Protein AF-A0ABD0NAK6-F1 (afdb_monomer_lite)

Structure (mmCIF, N/CA/C/O backbone):
data_AF-A0ABD0NAK6-F1
#
_entry.id   AF-A0ABD0NAK6-F1
#
loop_
_atom_site.group_PDB
_atom_site.id
_atom_site.type_symbol
_atom_site.label_atom_id
_atom_site.label_alt_id
_atom_site.label_comp_id
_atom_site.label_asym_id
_atom_site.label_entity_id
_atom_site.label_seq_id
_atom_site.pdbx_PDB_ins_code
_atom_site.Cartn_x
_atom_site.Cartn_y
_atom_site.Cartn_z
_atom_site.occupancy
_atom_site.B_iso_or_equiv
_atom_site.auth_seq_id
_atom_site.auth_comp_id
_atom_site.auth_asym_id
_atom_site.auth_atom_id
_atom_site.pdbx_PDB_model_num
ATOM 1 N N . MET A 1 1 ? -58.218 -5.104 25.625 1.00 43.84 1 MET A N 1
ATOM 2 C CA . MET A 1 1 ? -57.506 -5.334 24.340 1.00 43.84 1 MET A CA 1
ATOM 3 C C . MET A 1 1 ? -56.286 -4.408 24.143 1.00 43.84 1 MET A C 1
ATOM 5 O O . MET A 1 1 ? -56.272 -3.623 23.205 1.00 43.84 1 MET A O 1
ATOM 9 N N . GLY A 1 2 ? -55.242 -4.477 24.986 1.00 50.75 2 GLY A N 1
ATOM 10 C CA . GLY A 1 2 ? -54.105 -3.525 24.912 1.00 50.75 2 GLY A CA 1
ATOM 11 C C . GLY A 1 2 ? -52.704 -4.129 24.735 1.00 50.75 2 GLY A C 1
ATOM 12 O O . GLY A 1 2 ? -51.777 -3.413 24.369 1.00 50.75 2 GLY A O 1
ATOM 13 N N . SER A 1 3 ? -52.537 -5.433 24.985 1.00 52.28 3 SER A N 1
ATOM 14 C CA . SER A 1 3 ? -51.212 -6.080 25.025 1.00 52.28 3 SER A CA 1
ATOM 15 C C . SER A 1 3 ? -50.827 -6.762 23.700 1.00 52.28 3 SER A C 1
ATOM 17 O O . SER A 1 3 ? -49.680 -6.696 23.267 1.00 52.28 3 SER A O 1
ATOM 19 N N . PHE A 1 4 ? -51.802 -7.323 22.972 1.00 52.31 4 PHE A N 1
ATOM 20 C CA . PHE A 1 4 ? -51.545 -8.071 21.730 1.00 52.31 4 PHE A CA 1
ATOM 21 C C . PHE A 1 4 ? -51.102 -7.180 20.552 1.00 52.31 4 PHE A C 1
ATOM 23 O O . PHE A 1 4 ? -50.258 -7.577 19.754 1.00 52.31 4 PHE A O 1
ATOM 30 N N . ARG A 1 5 ? -51.604 -5.936 20.481 1.00 54.03 5 ARG A N 1
ATOM 31 C CA . ARG A 1 5 ? -51.227 -4.963 19.433 1.00 54.03 5 ARG A CA 1
ATOM 32 C C . ARG A 1 5 ? -49.785 -4.467 19.570 1.00 54.03 5 ARG A C 1
ATOM 34 O O . ARG A 1 5 ? -49.186 -4.102 18.567 1.00 54.03 5 ARG A O 1
ATOM 41 N N . LYS A 1 6 ? -49.214 -4.484 20.782 1.00 52.38 6 LYS A N 1
ATOM 42 C CA . LYS A 1 6 ? -47.828 -4.051 21.017 1.00 52.38 6 LYS A CA 1
ATOM 43 C C . LYS A 1 6 ? -46.838 -5.069 20.442 1.00 52.38 6 LYS A C 1
ATOM 45 O O . LYS A 1 6 ? -45.972 -4.687 19.666 1.00 52.38 6 LYS A O 1
ATOM 50 N N . LYS A 1 7 ? -47.021 -6.371 20.712 1.00 53.41 7 LYS A N 1
ATOM 51 C CA . LYS A 1 7 ? -46.162 -7.448 20.167 1.00 53.41 7 LYS A CA 1
ATOM 52 C C . LYS A 1 7 ? -46.113 -7.471 18.635 1.00 53.41 7 LYS A C 1
ATOM 54 O O . LYS A 1 7 ? -45.041 -7.670 18.075 1.00 53.41 7 LYS A O 1
ATOM 59 N N . ALA A 1 8 ? -47.247 -7.223 17.978 1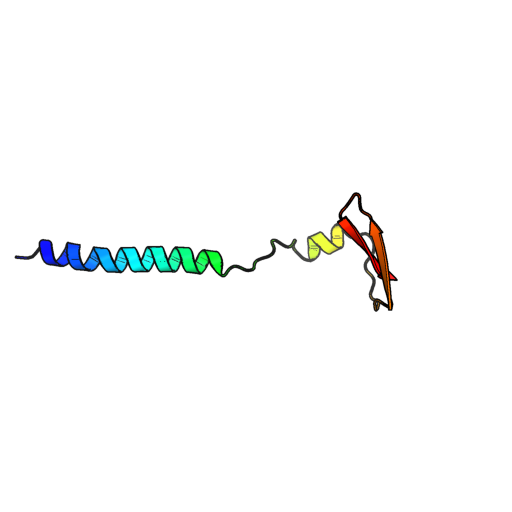.00 57.06 8 ALA A N 1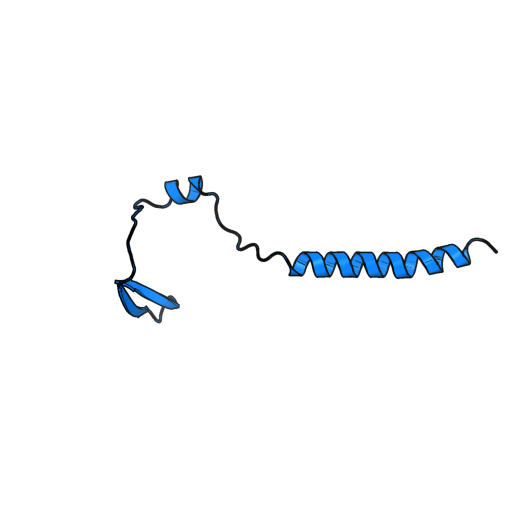
ATOM 60 C CA . ALA A 1 8 ? -47.336 -7.213 16.518 1.00 57.06 8 ALA A CA 1
ATOM 61 C C . ALA A 1 8 ? -46.543 -6.067 15.862 1.00 57.06 8 ALA A C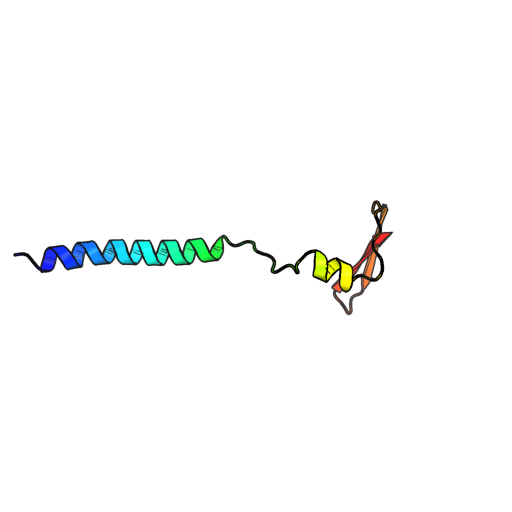 1
ATOM 63 O O . ALA A 1 8 ? -46.135 -6.203 14.716 1.00 57.06 8 ALA A O 1
ATOM 64 N N . PHE A 1 9 ? -46.306 -4.961 16.578 1.00 57.72 9 PHE A N 1
ATOM 65 C CA . PHE A 1 9 ? -45.548 -3.814 16.069 1.00 57.72 9 PHE A CA 1
ATOM 66 C C . PHE A 1 9 ? -44.050 -3.901 16.401 1.00 57.72 9 PHE A C 1
ATOM 68 O O . PHE A 1 9 ? -43.215 -3.492 15.602 1.00 57.72 9 PHE A O 1
ATOM 75 N N . TYR A 1 10 ? -43.689 -4.494 17.545 1.00 64.25 10 TYR A N 1
ATOM 76 C CA . TYR A 1 10 ? -42.284 -4.710 17.917 1.00 64.25 10 TYR A CA 1
ATOM 77 C C . TYR A 1 10 ? -41.582 -5.749 17.036 1.00 64.25 10 TYR A C 1
ATOM 79 O O . TYR A 1 10 ? -40.392 -5.610 16.766 1.00 64.25 10 TYR A O 1
ATOM 87 N N . TRP A 1 11 ? -42.310 -6.762 16.561 1.00 64.62 11 TRP A N 1
ATOM 88 C CA . TRP A 1 11 ? -41.757 -7.814 15.707 1.00 64.62 11 TRP A CA 1
ATOM 89 C C . TRP A 1 11 ? -41.173 -7.289 14.382 1.00 64.62 11 TRP A C 1
ATOM 91 O O . TRP A 1 11 ? -39.994 -7.539 14.131 1.00 64.62 11 TRP A O 1
ATOM 101 N N . PRO A 1 12 ? -41.919 -6.540 13.541 1.00 78.31 12 PRO A N 1
ATOM 102 C CA . PRO A 1 12 ? -41.372 -6.027 12.290 1.00 78.31 12 PRO A CA 1
ATOM 103 C C . PRO A 1 12 ? -40.254 -5.015 12.540 1.00 78.31 12 PRO A C 1
ATOM 105 O O . PRO A 1 12 ? -39.230 -5.079 11.872 1.00 78.31 12 PRO A O 1
ATOM 108 N N . VAL A 1 13 ? -40.393 -4.132 13.536 1.00 83.81 13 VAL A N 1
ATOM 109 C CA . VAL A 1 13 ? -39.366 -3.128 13.866 1.00 83.81 13 VAL A CA 1
ATOM 110 C C . VAL A 1 13 ? -38.043 -3.788 14.259 1.00 83.81 13 VAL A C 1
ATOM 112 O O . VAL A 1 13 ? -36.983 -3.351 13.817 1.00 83.81 13 VAL A O 1
ATOM 115 N N . TRP A 1 14 ? -38.089 -4.873 15.035 1.00 83.19 14 TRP A N 1
ATOM 116 C CA . TRP A 1 14 ? -36.887 -5.613 15.410 1.00 83.19 14 TRP A CA 1
ATOM 117 C C . TRP A 1 14 ? -36.267 -6.354 14.221 1.00 83.19 14 TRP A C 1
ATOM 119 O O . TRP A 1 14 ? -35.053 -6.298 14.035 1.00 83.19 14 TRP A O 1
ATOM 129 N N . SER A 1 15 ? -37.082 -6.963 13.353 1.00 83.12 15 SER A N 1
ATOM 130 C CA . SER A 1 15 ? -36.589 -7.562 12.106 1.00 83.12 15 SER A CA 1
ATOM 131 C C . SER A 1 15 ? -35.922 -6.531 11.191 1.00 83.12 15 SER A C 1
ATOM 133 O O . SER A 1 15 ? -34.844 -6.800 10.667 1.00 83.12 15 SER A O 1
ATOM 135 N N . PHE A 1 16 ? -36.500 -5.336 11.042 1.00 82.69 16 PHE A N 1
ATOM 136 C CA . PHE A 1 16 ? -35.884 -4.250 10.275 1.00 82.69 16 PHE A CA 1
ATOM 137 C C . PHE A 1 16 ? -34.568 -3.774 10.901 1.00 82.69 16 PHE A C 1
ATOM 139 O O . PHE A 1 16 ? -33.602 -3.562 10.172 1.00 82.69 16 PHE A O 1
ATOM 146 N N . ALA A 1 17 ? -34.489 -3.670 12.231 1.00 84.94 17 ALA A N 1
ATOM 147 C 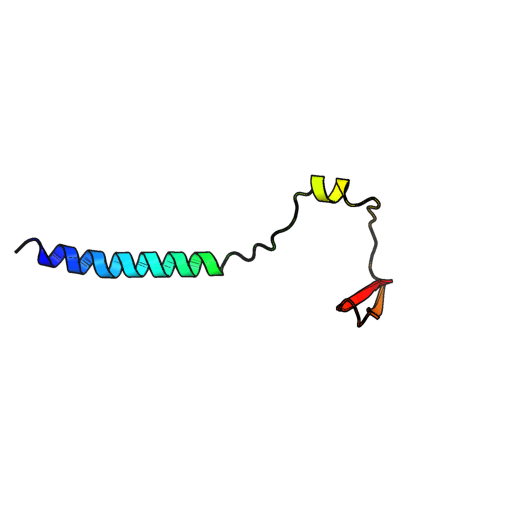CA . ALA A 1 17 ? -33.255 -3.296 12.922 1.00 84.94 17 ALA A CA 1
ATOM 148 C C . ALA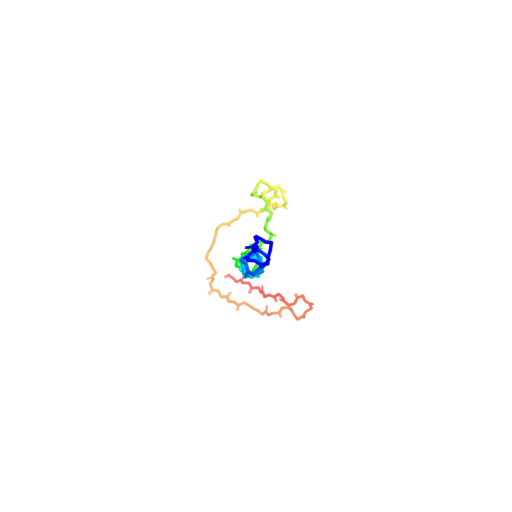 A 1 17 ? -32.130 -4.329 12.718 1.00 84.94 17 ALA A C 1
ATOM 150 O O . ALA A 1 17 ? -30.991 -3.953 12.445 1.00 84.94 17 ALA A O 1
ATOM 151 N N . VAL A 1 18 ? -32.448 -5.628 12.786 1.00 85.62 18 VAL A N 1
ATOM 152 C CA . VAL A 1 18 ? -31.480 -6.714 12.543 1.00 85.62 18 VAL A CA 1
ATOM 153 C C . VAL A 1 18 ? -31.006 -6.714 11.089 1.00 85.62 18 VAL A C 1
ATOM 155 O O . VAL A 1 18 ? -29.808 -6.815 10.830 1.00 85.62 18 VAL A O 1
ATOM 158 N N . VAL A 1 19 ? -31.922 -6.546 10.133 1.00 85.12 19 VAL A N 1
ATOM 159 C CA . VAL A 1 19 ? -31.580 -6.462 8.706 1.00 85.12 19 VAL A CA 1
ATOM 160 C C . VAL A 1 19 ? -30.697 -5.243 8.423 1.00 85.12 19 VAL A C 1
ATOM 162 O O . VAL A 1 19 ? -29.695 -5.369 7.722 1.00 85.12 19 VAL A O 1
ATOM 165 N N . PHE A 1 20 ? -31.005 -4.085 9.010 1.00 80.81 20 PHE A N 1
ATOM 166 C CA . PHE A 1 20 ? -30.207 -2.867 8.857 1.00 80.81 20 PHE A CA 1
ATOM 167 C C . PHE A 1 20 ? -28.797 -3.010 9.450 1.00 80.81 20 PHE A C 1
ATOM 169 O O . PHE A 1 20 ? -27.826 -2.579 8.829 1.00 80.81 20 PHE A O 1
ATOM 176 N N . ALA A 1 21 ? -28.659 -3.665 10.607 1.00 79.81 21 ALA A N 1
ATOM 177 C CA . ALA A 1 21 ? -27.357 -3.952 11.210 1.00 79.81 21 ALA A CA 1
ATOM 178 C C . ALA A 1 21 ? -26.508 -4.891 10.332 1.00 79.81 21 ALA A C 1
ATOM 180 O O . ALA A 1 21 ? -25.343 -4.597 10.067 1.00 79.81 21 ALA A O 1
ATOM 181 N N . LEU A 1 22 ? -27.103 -5.970 9.810 1.00 74.56 22 LEU A N 1
ATOM 182 C CA . LEU A 1 22 ? -26.418 -6.920 8.923 1.00 74.56 22 LEU A CA 1
ATOM 183 C C . LEU A 1 22 ? -26.009 -6.286 7.582 1.00 74.56 22 LEU A C 1
ATOM 185 O O . LEU A 1 22 ? -24.931 -6.574 7.062 1.00 74.56 22 LEU A O 1
ATOM 189 N N . LEU A 1 23 ? -26.847 -5.403 7.028 1.00 71.81 23 LEU A N 1
ATOM 190 C CA . LEU A 1 23 ? -26.528 -4.633 5.821 1.00 71.81 23 LEU A CA 1
ATOM 191 C C . LEU A 1 23 ? -25.409 -3.617 6.074 1.00 71.81 23 LEU A C 1
ATOM 193 O O . LEU A 1 23 ? -24.511 -3.482 5.248 1.00 71.81 23 LEU A O 1
ATOM 197 N N . SER A 1 24 ? -25.419 -2.954 7.232 1.00 67.06 24 SER A N 1
ATOM 198 C CA . SER A 1 24 ? -24.393 -1.970 7.603 1.00 67.06 24 SER A CA 1
ATOM 199 C C . SER A 1 24 ? -23.012 -2.611 7.774 1.00 67.06 24 SER A C 1
ATOM 201 O O . SER A 1 24 ? -22.008 -2.016 7.392 1.00 67.06 24 SER A O 1
ATOM 203 N N . GLN A 1 25 ? -22.949 -3.851 8.271 1.00 63.50 25 GLN A N 1
ATOM 204 C CA . GLN A 1 25 ? -21.693 -4.601 8.396 1.00 63.50 25 GLN A CA 1
ATOM 205 C C . GLN A 1 25 ? -21.101 -5.035 7.046 1.00 63.50 25 GLN A C 1
ATOM 207 O O . GLN A 1 25 ? -19.888 -5.196 6.942 1.00 63.50 25 GLN A O 1
ATOM 212 N N . ARG A 1 26 ? -21.921 -5.208 6.000 1.00 61.12 26 ARG A N 1
ATOM 213 C CA . ARG A 1 26 ? -21.439 -5.608 4.665 1.00 61.12 26 ARG A CA 1
ATOM 214 C C . ARG A 1 26 ? -20.895 -4.458 3.819 1.00 61.12 26 ARG A C 1
ATOM 216 O O . ARG A 1 26 ? -20.178 -4.724 2.860 1.00 61.12 26 ARG A O 1
ATOM 223 N N . CYS A 1 27 ? -21.208 -3.209 4.160 1.00 58.03 27 CYS A N 1
ATOM 224 C CA . CYS A 1 27 ? -20.769 -2.034 3.399 1.00 58.03 27 CYS A CA 1
ATOM 225 C C . CYS A 1 27 ? -19.461 -1.414 3.907 1.00 58.03 27 CYS A C 1
ATOM 227 O O . CYS A 1 27 ? -19.019 -0.402 3.366 1.00 58.03 27 CYS A O 1
ATOM 229 N N . HIS A 1 28 ? -18.816 -2.002 4.916 1.00 57.03 28 HIS A N 1
ATOM 230 C CA . HIS A 1 28 ? -17.521 -1.520 5.376 1.00 57.03 28 HIS A CA 1
ATOM 231 C C . HIS A 1 28 ? -16.412 -2.136 4.516 1.00 57.03 28 HIS A C 1
ATOM 233 O O . HIS A 1 28 ? -15.791 -3.133 4.874 1.00 57.03 28 HIS A O 1
ATOM 239 N N . GLY A 1 29 ? -16.149 -1.522 3.361 1.00 58.59 29 GLY A N 1
ATOM 240 C CA . GLY A 1 29 ? -14.934 -1.749 2.572 1.00 58.59 29 GLY A CA 1
ATOM 241 C C . GLY A 1 29 ? -13.675 -1.230 3.277 1.00 58.59 29 GLY A C 1
ATOM 242 O O . GLY A 1 29 ? -12.814 -0.641 2.633 1.00 58.59 29 GLY A O 1
ATOM 243 N N . SER A 1 30 ? -13.573 -1.373 4.603 1.00 65.75 30 SER A N 1
ATOM 244 C CA . SER A 1 30 ? -12.370 -0.996 5.334 1.00 65.75 30 SER A CA 1
ATOM 245 C C . SER A 1 30 ? -11.346 -2.103 5.176 1.00 65.75 30 SER A C 1
ATOM 247 O O . SER A 1 30 ? -11.358 -3.093 5.910 1.00 65.75 30 SER A O 1
ATOM 249 N N . CYS A 1 31 ? -10.444 -1.926 4.217 1.00 74.75 31 CYS A N 1
ATOM 250 C CA . CYS A 1 31 ? -9.133 -2.535 4.330 1.00 74.75 31 CYS A CA 1
ATOM 251 C C . CYS A 1 31 ? -8.524 -2.026 5.645 1.00 74.75 31 CYS A C 1
ATOM 253 O O . CYS A 1 31 ? -8.454 -0.815 5.862 1.00 74.75 31 CYS A O 1
ATOM 255 N N . SER A 1 32 ? -8.194 -2.941 6.558 1.00 76.31 32 SER A N 1
ATOM 256 C CA . SER A 1 32 ? -7.549 -2.594 7.823 1.00 76.31 32 SER A CA 1
ATOM 257 C C . SER A 1 32 ? -6.113 -2.171 7.529 1.00 76.31 32 SER A C 1
ATOM 259 O O . SER A 1 32 ? -5.209 -3.001 7.551 1.00 76.31 32 SER A O 1
ATOM 261 N N . GLU A 1 33 ? -5.929 -0.895 7.213 1.00 83.88 33 GLU A N 1
ATOM 262 C CA . GLU A 1 33 ? -4.633 -0.297 6.911 1.00 83.88 33 GLU A CA 1
ATOM 263 C C . GLU A 1 33 ? -4.011 0.322 8.170 1.00 83.88 33 GLU A C 1
ATOM 265 O O . GLU A 1 33 ? -4.722 0.777 9.069 1.00 83.88 33 GLU A O 1
ATOM 270 N N . LYS A 1 34 ? -2.677 0.317 8.251 1.00 85.62 34 LYS A N 1
ATOM 271 C CA . LYS A 1 34 ? -1.947 0.937 9.368 1.00 85.62 34 LYS A CA 1
ATOM 272 C C . LYS A 1 34 ? -2.004 2.467 9.293 1.00 85.62 34 LYS A C 1
ATOM 274 O O . LYS A 1 34 ? -2.095 3.048 8.212 1.00 85.62 34 LYS A O 1
ATOM 279 N N . ASP A 1 35 ? -1.872 3.115 10.450 1.00 87.00 35 ASP A N 1
ATOM 280 C CA . ASP A 1 35 ? -1.738 4.574 10.537 1.00 87.00 35 ASP A CA 1
ATOM 281 C C . ASP A 1 35 ? -0.514 5.063 9.744 1.00 87.00 35 ASP A C 1
ATOM 283 O O . ASP A 1 35 ? 0.506 4.374 9.679 1.00 87.00 35 ASP A O 1
ATOM 287 N N . LEU A 1 36 ? -0.598 6.262 9.161 1.00 84.94 36 LEU A N 1
ATOM 288 C CA . LEU A 1 36 ? 0.458 6.818 8.304 1.00 84.94 36 LEU A CA 1
ATOM 289 C C . LEU A 1 36 ? 1.824 6.876 8.994 1.00 84.94 36 LEU A C 1
ATOM 291 O O . LEU A 1 36 ? 2.809 6.444 8.405 1.00 84.94 36 LEU A O 1
ATOM 295 N N . GLU A 1 37 ? 1.858 7.348 10.239 1.00 86.25 37 GLU A N 1
ATOM 296 C CA . GLU A 1 37 ? 3.083 7.481 11.037 1.00 86.25 37 GLU A CA 1
ATOM 297 C C . GLU A 1 37 ? 3.772 6.123 11.224 1.00 86.25 37 GLU A C 1
ATOM 299 O O . GLU A 1 37 ? 4.962 5.982 10.966 1.00 86.25 37 GLU A O 1
ATOM 304 N N . LYS A 1 38 ? 2.999 5.072 11.532 1.00 89.81 38 LYS A N 1
ATOM 305 C CA . LYS A 1 38 ? 3.530 3.705 11.654 1.00 89.81 38 LYS A CA 1
ATOM 306 C C . LYS A 1 38 ? 4.094 3.182 10.333 1.00 89.81 38 LYS A C 1
ATOM 308 O O . LYS A 1 38 ? 5.048 2.412 10.343 1.00 89.81 38 LYS A O 1
ATOM 313 N N . ARG A 1 39 ? 3.510 3.569 9.189 1.00 89.69 39 ARG A N 1
ATOM 314 C CA . ARG A 1 39 ? 4.037 3.182 7.868 1.00 89.69 39 ARG A CA 1
ATOM 315 C C . ARG A 1 39 ? 5.353 3.888 7.555 1.00 89.69 39 ARG A C 1
ATOM 317 O O . ARG A 1 39 ? 6.218 3.259 6.961 1.00 89.69 39 ARG A O 1
ATOM 324 N N . GLU A 1 40 ? 5.503 5.153 7.941 1.00 83.88 40 GLU A N 1
ATOM 325 C CA . GLU A 1 40 ? 6.757 5.899 7.775 1.00 83.88 40 GLU A CA 1
ATOM 326 C C . GLU A 1 40 ? 7.870 5.334 8.669 1.00 83.88 40 GLU A C 1
ATOM 328 O O . GLU A 1 40 ? 8.993 5.167 8.209 1.00 83.88 40 GLU A O 1
ATOM 333 N N . GLU A 1 41 ? 7.550 4.951 9.908 1.00 89.19 41 GLU A N 1
ATOM 334 C CA . GLU A 1 41 ? 8.513 4.347 10.837 1.00 89.19 41 GLU A CA 1
ATOM 335 C C . GLU A 1 41 ? 8.994 2.950 10.398 1.00 89.19 41 GLU A C 1
ATOM 337 O O . GLU A 1 41 ? 10.171 2.626 10.554 1.00 89.19 41 GLU A O 1
ATOM 342 N N . GLU A 1 42 ? 8.108 2.105 9.853 1.00 88.12 42 GLU A N 1
ATOM 343 C CA . GLU A 1 42 ? 8.469 0.762 9.363 1.00 88.12 42 GLU A CA 1
ATOM 344 C C . GLU A 1 42 ? 9.168 0.794 7.987 1.00 88.12 42 GLU A C 1
ATOM 346 O O . GLU A 1 42 ? 9.950 -0.108 7.661 1.00 88.12 42 GLU A O 1
ATOM 351 N N . ALA A 1 43 ? 8.885 1.805 7.158 1.00 87.88 43 ALA A N 1
ATOM 352 C CA . ALA A 1 43 ? 9.439 1.932 5.815 1.00 87.88 43 ALA A CA 1
ATOM 353 C C . ALA A 1 43 ? 10.763 2.706 5.824 1.00 87.88 43 ALA A C 1
ATOM 355 O O . ALA A 1 43 ? 10.802 3.929 5.744 1.00 87.88 43 ALA A O 1
ATOM 356 N N . ASN A 1 44 ? 11.878 1.974 5.792 1.00 91.00 44 ASN A N 1
ATOM 357 C CA . ASN A 1 44 ? 13.216 2.577 5.721 1.00 91.00 44 ASN A CA 1
ATOM 358 C C . ASN A 1 44 ? 13.470 3.415 4.446 1.00 91.00 44 ASN A C 1
ATOM 360 O O . ASN A 1 44 ? 14.433 4.179 4.402 1.00 91.00 44 ASN A O 1
ATOM 364 N N . ILE A 1 45 ? 12.671 3.237 3.384 1.00 92.88 45 ILE A N 1
ATOM 365 C CA . ILE A 1 45 ? 12.816 3.938 2.100 1.00 92.88 45 ILE A CA 1
ATOM 366 C C . ILE A 1 45 ? 11.437 4.401 1.620 1.00 92.88 45 ILE A C 1
ATOM 368 O O . ILE A 1 45 ? 10.533 3.583 1.453 1.00 92.88 45 ILE A O 1
ATOM 372 N N . VAL A 1 46 ? 11.311 5.698 1.322 1.00 94.25 46 VAL A N 1
ATOM 373 C CA . VAL A 1 46 ? 10.118 6.309 0.720 1.00 94.25 46 VAL A CA 1
ATOM 374 C C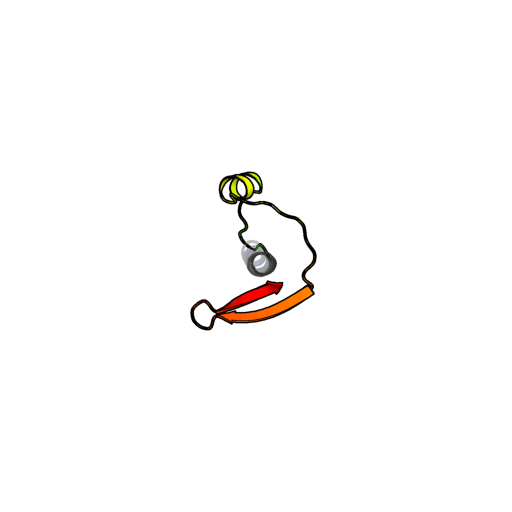 . VAL A 1 46 ? 10.528 7.010 -0.572 1.00 94.25 46 VAL A C 1
ATOM 376 O O . VAL A 1 46 ? 11.399 7.878 -0.567 1.00 94.25 46 VAL A O 1
ATOM 379 N N . LEU A 1 47 ? 9.921 6.612 -1.691 1.00 95.25 47 LEU A N 1
ATOM 380 C CA . LEU A 1 47 ? 10.254 7.114 -3.023 1.00 95.25 47 LEU A CA 1
ATOM 381 C C . LEU A 1 47 ? 9.001 7.340 -3.865 1.00 95.25 47 LEU A C 1
ATOM 383 O O . LEU A 1 47 ? 7.963 6.715 -3.646 1.00 95.25 47 LEU A O 1
ATOM 387 N N . THR A 1 48 ? 9.113 8.240 -4.837 1.00 96.00 48 THR A N 1
ATOM 388 C CA . THR A 1 48 ? 8.069 8.522 -5.820 1.00 96.00 48 THR A CA 1
ATOM 389 C C . THR A 1 48 ? 8.590 8.187 -7.211 1.00 96.00 48 THR A C 1
ATOM 391 O O . THR A 1 48 ? 9.718 8.518 -7.571 1.00 96.00 48 THR A O 1
ATOM 394 N N . GLY A 1 49 ? 7.774 7.491 -7.994 1.00 95.12 49 GLY A N 1
ATOM 395 C CA . GLY A 1 49 ? 8.131 7.040 -9.332 1.00 95.12 49 GLY A CA 1
ATOM 396 C C . GLY A 1 49 ? 6.899 6.578 -10.094 1.00 95.12 49 GLY A C 1
ATOM 397 O O . GLY A 1 49 ? 5.831 6.375 -9.513 1.00 95.12 49 GLY A O 1
ATOM 398 N N . THR A 1 50 ? 7.046 6.436 -11.404 1.00 94.81 50 THR A N 1
ATOM 399 C CA . THR A 1 50 ? 6.026 5.866 -12.287 1.00 94.81 50 THR A CA 1
ATOM 400 C C . THR A 1 50 ? 6.446 4.462 -12.678 1.00 94.81 50 THR A C 1
ATOM 402 O O . THR A 1 50 ? 7.603 4.261 -13.024 1.00 94.81 50 THR A O 1
ATOM 405 N N . VAL A 1 51 ? 5.511 3.516 -12.656 1.00 95.50 51 VAL A N 1
ATOM 406 C CA . VAL A 1 51 ? 5.762 2.154 -13.141 1.00 95.50 51 VAL A CA 1
ATOM 407 C C . VAL A 1 51 ? 5.781 2.166 -14.670 1.00 95.50 51 VAL A C 1
ATOM 409 O O . VAL A 1 51 ? 4.806 2.600 -15.286 1.00 95.50 51 VAL A O 1
ATOM 412 N N . GLU A 1 52 ? 6.874 1.699 -15.266 1.00 94.31 52 GLU A N 1
ATOM 413 C CA . GLU A 1 52 ? 7.049 1.562 -16.714 1.00 94.31 52 GLU A CA 1
ATOM 414 C C . GLU A 1 52 ? 6.495 0.221 -17.203 1.00 94.31 52 GLU A C 1
ATOM 416 O O . GLU A 1 52 ? 5.710 0.177 -18.152 1.00 94.31 52 GLU A O 1
ATOM 421 N N . GLU A 1 53 ? 6.889 -0.878 -16.553 1.00 91.88 53 GLU A N 1
ATOM 422 C CA . GLU A 1 53 ? 6.593 -2.239 -17.012 1.00 91.88 53 GLU A CA 1
ATOM 423 C C . GLU A 1 53 ? 6.345 -3.201 -15.839 1.00 91.88 53 GLU A C 1
ATOM 425 O O . GLU A 1 53 ? 6.993 -3.128 -14.792 1.00 91.88 53 GLU A O 1
ATOM 430 N N . ILE A 1 54 ? 5.412 -4.143 -16.023 1.00 89.75 54 ILE A N 1
ATOM 431 C CA . ILE A 1 54 ? 5.163 -5.234 -15.071 1.00 89.75 54 ILE A CA 1
ATOM 432 C C . ILE A 1 54 ? 6.109 -6.390 -15.407 1.00 89.75 54 ILE A C 1
ATOM 434 O O . ILE A 1 54 ? 6.096 -6.912 -16.522 1.00 89.75 54 ILE A O 1
ATOM 438 N N . LEU A 1 55 ? 6.919 -6.793 -14.433 1.00 91.00 55 LEU A N 1
ATOM 439 C CA . LEU A 1 55 ? 7.880 -7.886 -14.536 1.00 91.00 55 LEU A CA 1
ATOM 440 C C . LEU A 1 55 ? 7.260 -9.219 -14.081 1.00 91.00 55 LEU A C 1
ATOM 442 O O . LEU A 1 55 ? 6.082 -9.318 -13.737 1.00 91.00 55 LEU A O 1
ATOM 446 N N . ASN A 1 56 ? 8.083 -10.269 -14.074 1.00 87.94 56 ASN A N 1
ATOM 447 C CA . ASN A 1 56 ? 7.662 -11.628 -13.747 1.00 87.94 56 ASN A CA 1
ATOM 448 C C . ASN A 1 56 ? 7.062 -11.763 -12.336 1.00 87.94 56 ASN A C 1
ATOM 450 O O . ASN A 1 56 ? 7.446 -11.073 -11.388 1.00 87.94 56 ASN A O 1
ATOM 454 N N . MET A 1 57 ? 6.141 -12.718 -12.219 1.00 91.25 57 MET A N 1
ATOM 455 C CA . MET A 1 57 ? 5.517 -13.133 -10.968 1.00 91.25 57 MET A CA 1
ATOM 456 C C . MET A 1 57 ? 6.426 -14.112 -10.213 1.00 91.25 57 MET A C 1
ATOM 458 O O . MET A 1 57 ? 6.940 -15.061 -10.806 1.00 91.25 57 MET A O 1
ATOM 462 N N . ASP A 1 58 ? 6.608 -13.889 -8.912 1.00 90.50 58 ASP A N 1
ATOM 463 C CA . ASP A 1 58 ? 7.173 -14.875 -7.996 1.00 90.50 58 ASP A CA 1
ATOM 464 C C . ASP A 1 58 ? 6.059 -15.848 -7.554 1.00 90.50 58 ASP A C 1
ATOM 466 O O . ASP A 1 58 ? 5.155 -15.461 -6.798 1.00 90.50 58 ASP A O 1
ATOM 470 N N . PRO A 1 59 ? 6.100 -17.120 -8.000 1.00 88.75 59 PRO A N 1
ATOM 471 C CA . PRO A 1 59 ? 5.065 -18.103 -7.699 1.00 88.75 59 PRO A CA 1
ATOM 472 C C . PRO A 1 59 ? 5.009 -18.495 -6.221 1.00 88.75 59 PRO A C 1
ATOM 474 O O . PRO A 1 59 ? 3.983 -19.009 -5.780 1.00 88.75 59 PRO A O 1
ATOM 477 N N . VAL A 1 60 ? 6.079 -18.271 -5.450 1.00 92.62 60 VAL A N 1
ATOM 478 C CA . VAL A 1 60 ? 6.150 -18.700 -4.045 1.00 92.62 60 VAL A CA 1
ATOM 479 C C . VAL A 1 60 ? 5.306 -17.791 -3.155 1.00 92.62 60 VAL A C 1
ATOM 481 O O . VAL A 1 60 ? 4.580 -18.272 -2.287 1.00 92.62 60 VAL A O 1
ATOM 484 N N . HIS A 1 61 ? 5.369 -16.481 -3.398 1.00 90.88 61 HIS A N 1
ATOM 485 C CA . HIS A 1 61 ? 4.683 -15.474 -2.585 1.00 90.88 61 HIS A CA 1
ATOM 486 C C . HIS A 1 61 ? 3.439 -14.892 -3.263 1.00 90.88 61 HIS A C 1
ATOM 488 O O . HIS A 1 61 ? 2.739 -14.083 -2.656 1.00 90.88 61 HIS A O 1
ATOM 494 N N . ASN A 1 62 ? 3.143 -15.302 -4.502 1.00 87.19 62 ASN A N 1
ATOM 495 C CA . ASN A 1 62 ? 2.076 -14.721 -5.315 1.00 87.19 62 ASN A CA 1
ATOM 496 C C . ASN A 1 62 ? 2.219 -13.198 -5.469 1.00 87.19 62 ASN A C 1
ATOM 498 O O . ASN A 1 62 ? 1.243 -12.451 -5.407 1.00 87.19 62 ASN A O 1
ATOM 502 N N . THR A 1 63 ? 3.462 -12.748 -5.646 1.00 91.31 63 THR A N 1
ATOM 503 C CA . THR A 1 63 ? 3.833 -11.341 -5.819 1.00 91.31 63 THR A CA 1
ATOM 504 C C . THR A 1 63 ? 4.342 -11.103 -7.236 1.00 91.31 63 THR A C 1
ATOM 506 O O . THR A 1 63 ? 4.820 -12.017 -7.902 1.00 91.31 63 THR A O 1
ATOM 509 N N . TYR A 1 64 ? 4.232 -9.871 -7.725 1.00 92.31 64 TYR A N 1
ATOM 510 C CA . TYR A 1 64 ? 4.798 -9.460 -9.008 1.00 92.31 64 TYR A CA 1
ATOM 511 C C . TYR A 1 64 ? 5.735 -8.275 -8.798 1.00 92.31 64 TYR A C 1
ATOM 513 O O . TYR A 1 64 ? 5.581 -7.512 -7.843 1.00 92.31 64 TYR A O 1
ATOM 521 N N . SER A 1 65 ? 6.726 -8.149 -9.676 1.00 90.56 65 SER A N 1
ATOM 522 C CA . SER A 1 65 ? 7.682 -7.040 -9.646 1.00 90.56 65 SER A CA 1
ATOM 523 C C . SER A 1 65 ? 7.329 -5.990 -10.700 1.00 90.56 65 SER A C 1
ATOM 525 O O . SER A 1 65 ? 6.682 -6.303 -11.697 1.00 90.56 65 SER A O 1
ATOM 527 N N . CYS A 1 66 ? 7.772 -4.752 -10.497 1.00 93.88 66 CYS A N 1
ATOM 528 C CA . CYS A 1 66 ? 7.566 -3.634 -11.419 1.00 93.88 66 CYS A CA 1
ATOM 529 C C . CYS A 1 66 ? 8.901 -2.940 -11.701 1.00 93.88 66 CYS A C 1
ATOM 531 O O . CYS A 1 66 ? 9.744 -2.869 -10.803 1.00 93.88 66 CYS A O 1
ATOM 533 N N . LYS A 1 67 ? 9.072 -2.448 -12.931 1.00 91.69 67 LYS A N 1
ATOM 534 C CA . LYS A 1 67 ? 10.172 -1.570 -13.340 1.00 91.69 67 LYS A CA 1
ATOM 535 C C . LYS A 1 67 ? 9.722 -0.118 -13.320 1.00 91.69 67 LYS A C 1
ATOM 537 O O . LYS A 1 67 ? 8.597 0.137 -13.807 1.00 91.69 67 LYS A O 1
#

Foldseek 3Di:
DPPPVVVVVVVVVVVVVVVVVVVVVVPPPDPPDDDPVVVVVVDPDDDDDDFDDKADADPVVRDTDTD

Sequence (67 aa):
MGSFRKKAFYWPVWSFAVVFALLSQRCHGSCSEKDLEKREEEANIVLTGTVEEILNMDPVHNTYSCK

pLDDT: mean 79.48, std 14.61, range [43.84, 96.0]

Radius of gyration: 25.66 Å; chains: 1; bounding box: 71×27×42 Å

Organism: Cirrhinus mrigala (NCBI:txid683832)

Secondary structure (DSSP, 8-state):
--SHHHHHHHHHHHHHHHHHHHHHHHT-----PPPHHHHHHH-S---------EEEEETTTTEEEE-

InterPro domains:
  IPR004850 NtA (N-terminal agrin) domain [PF03146] (37-67)
  IPR004850 NtA (N-terminal agrin) domain [PS51121] (31-67)
  IPR008993 Tissue inhibitor of metalloproteinases-like, OB-fold [G3DSA:2.40.50.120] (31-67)
  IPR008993 Tissue inhibitor of metalloproteinases-like, OB-fold [SSF50242] (36-67)